Protein AF-A0A352BAT7-F1 (afdb_monomer_lite)

Radius of gyration: 14.3 Å; chains: 1; bounding box: 35×33×40 Å

Secondary structure (DSSP, 8-state):
-EEEEETTEEEEEEE---S-TTSSSTTTS-S-EEEEETTTEEEEES----HHHHHHHHHHH--SEEEEE-BSSSSTTS-BHHHHHTS-HHHHTTEEEES--GGGTT--TGGGTSSEE--TT-------

Foldseek 3Di:
DDWDDDDPKIKDKDFAAFPDLPDDGSVPHDGAIWIDIPLAETERDFHEDDVVVLVVSCVPRVHQAYEAEEECDHGGGGYYPVSLLPDDLSSQLRYAYPNYDPVCPPPDSVVSSHVYHDDPPDDDDPDD

Sequence (128 aa):
MWEADCGSIHIEFFRTMHIPDSVPSWKESAWSTGILVDGRIFFPADTRFDPDLLFWMEERSHPEFIFHDCQSFNGGVHTGIEELKSLPPDLKKKILLCHYSDNFSNYDAEANGFYGMARPGVYYNFDL

Structure (mmCIF, N/CA/C/O backbone):
data_AF-A0A352BAT7-F1
#
_entry.id   AF-A0A352BAT7-F1
#
loop_
_atom_site.group_PDB
_atom_site.id
_atom_site.type_symbol
_atom_site.label_atom_id
_atom_site.label_alt_id
_atom_site.label_comp_id
_atom_site.label_asym_id
_atom_site.label_entity_id
_atom_site.label_seq_id
_atom_site.pdbx_PDB_ins_code
_atom_site.Cartn_x
_atom_site.Cartn_y
_atom_site.Cartn_z
_atom_site.occupancy
_atom_site.B_iso_or_equiv
_atom_site.auth_seq_id
_atom_site.auth_comp_id
_atom_site.auth_asym_id
_atom_site.auth_atom_id
_atom_site.pdbx_PDB_model_num
ATOM 1 N N . MET A 1 1 ? -9.121 15.759 -0.707 1.00 81.38 1 MET A N 1
ATOM 2 C CA . MET A 1 1 ? -9.778 14.573 -0.135 1.00 81.38 1 MET A CA 1
ATOM 3 C C . MET A 1 1 ? -11.253 14.847 -0.063 1.00 81.38 1 MET A C 1
ATOM 5 O O . MET A 1 1 ? -11.634 16.002 0.103 1.00 81.38 1 MET A O 1
ATOM 9 N N . TRP A 1 2 ? -12.037 13.793 -0.213 1.00 93.94 2 TRP A N 1
ATOM 10 C CA . TRP A 1 2 ? -13.413 13.757 0.267 1.00 93.94 2 TRP A CA 1
ATOM 11 C C . TRP A 1 2 ? -13.441 12.86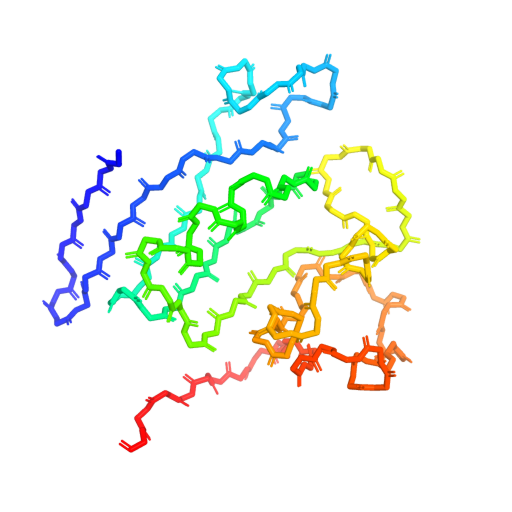6 1.496 1.00 93.94 2 TRP A C 1
ATOM 13 O O . TRP A 1 2 ? -12.550 12.037 1.656 1.00 93.94 2 TRP A O 1
ATOM 23 N N . GLU A 1 3 ? -14.444 13.029 2.338 1.00 97.19 3 GLU A N 1
ATOM 24 C CA . GLU A 1 3 ? -14.615 12.218 3.535 1.00 97.19 3 GLU A CA 1
ATOM 25 C C . GLU A 1 3 ? -16.090 11.876 3.724 1.00 97.19 3 GLU A C 1
ATOM 27 O O . GLU A 1 3 ? -16.972 12.595 3.238 1.00 97.19 3 GLU A O 1
ATOM 32 N N . ALA A 1 4 ? -16.352 10.751 4.379 1.00 97.94 4 ALA A N 1
ATOM 33 C CA . ALA A 1 4 ? -17.692 10.321 4.742 1.00 97.94 4 ALA A CA 1
ATOM 34 C C . ALA A 1 4 ? -17.656 9.450 5.999 1.00 97.94 4 ALA A C 1
ATOM 36 O O . ALA A 1 4 ? -16.749 8.637 6.168 1.00 97.94 4 ALA A O 1
ATOM 37 N N . ASP A 1 5 ? -18.697 9.568 6.820 1.00 98.31 5 ASP A N 1
ATOM 38 C CA . ASP A 1 5 ? -18.925 8.678 7.953 1.00 98.31 5 ASP A CA 1
ATOM 39 C C . ASP A 1 5 ? -19.943 7.594 7.577 1.00 98.31 5 ASP A C 1
ATOM 41 O O . ASP A 1 5 ? -21.037 7.874 7.076 1.00 98.31 5 ASP A O 1
ATOM 45 N N . CYS A 1 6 ? -19.596 6.340 7.848 1.00 95.56 6 CYS A N 1
ATOM 46 C CA . CYS A 1 6 ? -20.463 5.178 7.708 1.00 95.56 6 CYS A CA 1
ATOM 47 C C . CYS A 1 6 ? -20.671 4.535 9.084 1.00 95.56 6 CYS A C 1
ATOM 49 O O . CYS A 1 6 ? -19.952 3.622 9.492 1.00 95.56 6 CYS A O 1
ATOM 51 N N . GLY A 1 7 ? -21.671 5.021 9.821 1.00 96.56 7 GLY A N 1
ATOM 52 C CA . GLY A 1 7 ? -21.870 4.618 11.212 1.00 96.56 7 GLY A CA 1
ATOM 53 C C . GLY A 1 7 ? -20.728 5.141 12.082 1.00 96.56 7 GLY A C 1
ATOM 54 O O . GLY A 1 7 ? -20.560 6.350 12.191 1.00 96.56 7 GLY A O 1
ATOM 55 N N . SER A 1 8 ? -19.962 4.241 12.699 1.00 95.44 8 SER A N 1
ATOM 56 C CA . SER A 1 8 ? -18.780 4.589 13.500 1.00 95.44 8 SER A CA 1
ATOM 57 C C . SER A 1 8 ? -17.470 4.610 12.706 1.00 95.44 8 SER A C 1
ATOM 59 O O . SER A 1 8 ? -16.427 4.797 13.318 1.00 95.44 8 SER A O 1
ATOM 61 N N . ILE A 1 9 ? -17.515 4.366 11.392 1.00 96.62 9 ILE A N 1
ATOM 62 C CA . ILE A 1 9 ? -16.333 4.278 10.528 1.00 96.62 9 ILE A CA 1
ATOM 63 C C . ILE A 1 9 ? -16.179 5.592 9.763 1.00 96.62 9 ILE A C 1
ATOM 65 O O . ILE A 1 9 ? -17.067 5.948 8.985 1.00 96.62 9 ILE A O 1
ATOM 69 N N . HIS A 1 10 ? -15.052 6.272 9.938 1.00 98.00 10 HIS A N 1
ATOM 70 C CA . HIS A 1 10 ? -14.661 7.436 9.151 1.00 98.00 10 HIS A CA 1
ATOM 71 C C . HIS A 1 10 ? -13.828 7.003 7.941 1.00 98.00 10 HIS A C 1
ATOM 73 O O . HIS A 1 10 ? -12.892 6.211 8.070 1.00 98.00 10 HIS A O 1
ATOM 79 N N . ILE A 1 11 ? -14.152 7.508 6.751 1.00 98.25 11 ILE A N 1
ATOM 80 C CA . ILE A 1 11 ? -13.457 7.159 5.507 1.00 98.25 11 ILE A CA 1
ATOM 81 C C . ILE A 1 11 ? -12.998 8.433 4.805 1.00 98.25 11 ILE A C 1
ATOM 83 O O . ILE A 1 11 ? -13.829 9.227 4.367 1.00 98.25 11 ILE A O 1
ATOM 87 N N . GLU A 1 12 ? -11.688 8.583 4.612 1.00 98.50 12 GLU A N 1
ATOM 88 C CA . GLU A 1 12 ? -11.099 9.616 3.752 1.00 98.50 12 GLU A CA 1
ATOM 89 C C . GLU A 1 12 ? -10.728 9.027 2.383 1.00 98.50 12 GLU A C 1
ATOM 91 O O . GLU A 1 12 ? -10.113 7.968 2.291 1.00 98.50 12 GLU A O 1
ATOM 96 N N . PHE A 1 13 ? -11.054 9.739 1.304 1.00 97.94 13 PHE A N 1
ATOM 97 C CA . PHE A 1 13 ? -10.799 9.349 -0.085 1.00 97.94 13 PHE A CA 1
ATOM 98 C C . PHE A 1 13 ? -9.728 10.234 -0.726 1.00 97.94 13 PHE A C 1
ATOM 100 O O . PHE A 1 13 ? -9.855 11.468 -0.763 1.00 97.94 13 PHE A O 1
ATOM 107 N N . PHE A 1 14 ? -8.722 9.614 -1.336 1.00 97.12 14 PHE A N 1
ATOM 108 C CA . PHE A 1 14 ? -7.641 10.291 -2.062 1.00 97.12 14 PHE A CA 1
ATOM 109 C C . PHE A 1 14 ? -7.456 9.706 -3.465 1.00 97.12 14 PHE A C 1
ATOM 111 O O . PHE A 1 14 ? -7.888 8.596 -3.763 1.00 97.12 14 PHE A O 1
ATOM 118 N N . ARG A 1 15 ? -6.836 10.488 -4.353 1.00 97.00 15 ARG A N 1
ATOM 119 C CA . ARG A 1 15 ? -6.541 10.094 -5.738 1.00 97.00 15 ARG A CA 1
ATOM 120 C C . ARG A 1 15 ? -5.331 9.164 -5.771 1.00 97.00 15 ARG A C 1
ATOM 122 O O . ARG A 1 15 ? -4.371 9.415 -5.051 1.00 97.00 15 ARG A O 1
ATOM 129 N N . THR A 1 16 ? -5.353 8.168 -6.651 1.00 96.94 16 THR A N 1
ATOM 130 C CA . THR A 1 16 ? -4.204 7.286 -6.907 1.00 96.94 16 THR A CA 1
ATOM 131 C C . THR A 1 16 ? -3.805 7.273 -8.374 1.00 96.94 16 THR A C 1
ATOM 133 O O . THR A 1 16 ? -4.521 7.763 -9.257 1.00 96.94 16 THR A O 1
ATOM 136 N N . MET A 1 17 ? -2.610 6.749 -8.627 1.00 96.31 17 MET A N 1
ATOM 137 C CA . MET A 1 17 ? -1.958 6.763 -9.923 1.00 96.31 17 MET A CA 1
ATOM 138 C C . MET A 1 17 ? -2.077 5.381 -10.583 1.00 96.31 17 MET A C 1
ATOM 140 O O . MET A 1 17 ? -1.134 4.606 -10.557 1.00 96.31 17 MET A O 1
ATOM 144 N N . HIS A 1 18 ? -3.226 5.056 -11.183 1.00 96.75 18 HIS A N 1
ATOM 145 C CA . HIS A 1 18 ? -3.479 3.715 -11.740 1.00 96.75 18 HIS A CA 1
ATOM 146 C C . HIS A 1 18 ? -3.315 3.644 -13.271 1.00 96.75 18 HIS A C 1
ATOM 148 O O . HIS A 1 18 ? -2.241 3.292 -13.756 1.00 96.75 18 HIS A O 1
ATOM 154 N N . ILE A 1 19 ? -4.347 4.019 -14.040 1.00 96.50 19 ILE A N 1
ATOM 155 C CA . ILE A 1 19 ? -4.348 3.966 -15.514 1.00 96.50 19 ILE A CA 1
ATOM 156 C C . ILE A 1 19 ? -4.476 5.358 -16.145 1.00 96.50 19 ILE A C 1
ATOM 158 O O . ILE A 1 19 ? -5.111 6.226 -15.550 1.00 96.50 19 ILE A O 1
ATOM 162 N N . PRO A 1 20 ? -4.000 5.564 -17.384 1.00 96.62 20 PRO A N 1
ATOM 163 C CA . PRO A 1 20 ? -3.055 4.700 -18.094 1.00 96.62 20 PRO A CA 1
ATOM 164 C C . PRO A 1 20 ? -1.646 4.795 -17.477 1.00 96.62 20 PRO A C 1
ATOM 166 O O . PRO A 1 20 ? -1.344 5.724 -16.732 1.00 96.62 20 PRO A O 1
ATOM 169 N N . ASP A 1 21 ? -0.760 3.861 -17.808 1.00 94.44 21 ASP A N 1
ATOM 170 C CA . ASP A 1 21 ? 0.645 3.896 -17.372 1.00 94.44 21 ASP A CA 1
ATOM 171 C C . ASP A 1 21 ? 1.485 4.961 -18.105 1.00 94.44 21 ASP A C 1
ATOM 173 O O . ASP A 1 21 ? 2.564 5.333 -17.649 1.00 94.44 21 ASP A O 1
ATOM 177 N N . SER A 1 22 ? 0.966 5.495 -19.212 1.00 95.19 22 SER A N 1
ATOM 178 C CA . SER A 1 22 ? 1.624 6.488 -20.064 1.00 95.19 22 SER A CA 1
ATOM 179 C C . SER A 1 22 ? 1.608 7.917 -19.520 1.00 95.19 22 SER A C 1
ATOM 181 O O . SER A 1 22 ? 2.313 8.777 -20.052 1.00 95.19 22 SER A O 1
ATOM 183 N N . VAL A 1 23 ? 0.810 8.200 -18.486 1.00 94.75 23 VAL A N 1
ATOM 184 C CA . VAL A 1 23 ? 0.714 9.543 -17.898 1.00 94.75 23 VAL A CA 1
ATOM 185 C C . VAL A 1 23 ? 1.560 9.666 -16.631 1.00 94.75 23 VAL A C 1
ATOM 187 O O . VAL A 1 23 ? 1.671 8.696 -15.878 1.00 94.75 23 VAL A O 1
ATOM 190 N N . PRO A 1 24 ? 2.142 10.844 -16.354 1.00 91.44 24 PRO A N 1
ATOM 191 C CA . PRO A 1 24 ? 3.184 10.972 -15.340 1.00 91.44 24 PRO A CA 1
ATOM 192 C C . PRO A 1 24 ? 2.662 11.044 -13.901 1.00 91.44 24 PRO A C 1
ATOM 194 O O . PRO A 1 24 ? 3.462 10.903 -12.984 1.00 91.44 24 PRO A O 1
ATOM 197 N N . SER A 1 25 ? 1.369 11.311 -13.675 1.00 94.44 25 SER A N 1
ATOM 198 C CA . SER A 1 25 ? 0.840 11.473 -12.317 1.00 94.44 25 SER A CA 1
ATOM 199 C C . SER A 1 25 ? -0.623 11.046 -12.165 1.00 94.44 25 SER A C 1
ATOM 201 O O . SER A 1 25 ? -1.344 10.780 -13.135 1.00 94.44 25 SER A O 1
ATOM 203 N N . TRP A 1 26 ? -1.095 11.021 -10.917 1.00 94.94 26 TRP A N 1
ATOM 204 C CA . TRP A 1 26 ? -2.499 10.788 -10.566 1.00 94.94 26 TRP A CA 1
ATOM 205 C C . TRP A 1 26 ? -3.464 11.858 -11.116 1.00 94.94 26 TRP A C 1
ATOM 207 O O . TRP A 1 26 ? -4.672 11.605 -11.200 1.00 94.94 26 TRP A O 1
ATOM 217 N N . LYS A 1 27 ? -2.966 13.053 -11.481 1.00 95.00 27 LYS A N 1
ATOM 218 C CA . LYS A 1 27 ? -3.787 14.160 -12.011 1.00 95.00 27 LYS A CA 1
ATOM 219 C C . LYS A 1 27 ? -4.293 13.871 -13.417 1.00 95.00 27 LYS A C 1
ATOM 221 O O . LYS A 1 27 ? -5.435 14.192 -13.726 1.00 95.00 27 LYS A O 1
ATOM 226 N N . GLU A 1 28 ? -3.445 13.272 -14.247 1.00 96.50 28 GLU A N 1
ATOM 227 C CA . GLU A 1 28 ? -3.774 12.875 -15.617 1.00 96.50 28 GLU A CA 1
ATOM 228 C C . GLU A 1 28 ? -4.273 11.427 -15.705 1.00 96.50 28 GLU A C 1
ATOM 230 O O . GLU A 1 28 ? -4.813 11.023 -16.734 1.00 96.50 28 GLU A O 1
ATOM 235 N N . SER A 1 29 ? -4.089 10.639 -14.641 1.00 96.12 29 SER A N 1
ATOM 236 C CA . SER A 1 29 ? -4.646 9.288 -14.557 1.00 96.12 29 SER A CA 1
ATOM 237 C C . SER A 1 29 ? -6.177 9.345 -14.572 1.00 96.12 29 SER A C 1
ATOM 239 O O . SER A 1 29 ? -6.792 10.270 -14.032 1.00 96.12 29 SER A O 1
ATOM 241 N N . ALA A 1 30 ? -6.803 8.317 -15.143 1.00 97.06 30 ALA A N 1
ATOM 242 C CA . ALA A 1 30 ? -8.232 8.075 -15.033 1.00 97.06 30 ALA A CA 1
ATOM 243 C C . ALA A 1 30 ? -8.671 8.062 -13.566 1.00 97.06 30 ALA A C 1
ATOM 245 O O . ALA A 1 30 ? -7.865 7.986 -12.627 1.00 97.06 30 ALA A O 1
ATOM 246 N N . TRP A 1 31 ? -9.979 8.164 -13.350 1.00 95.44 31 TRP A N 1
ATOM 247 C CA . TRP A 1 31 ? -10.473 8.303 -11.997 1.00 95.44 31 TRP A CA 1
ATOM 248 C C . TRP A 1 31 ? -10.277 7.014 -11.165 1.00 95.44 31 TRP A C 1
ATOM 250 O O . TRP A 1 31 ? -11.115 6.126 -11.224 1.00 95.44 31 TRP A O 1
ATOM 260 N N . SER A 1 32 ? -9.186 6.925 -10.390 1.00 96.06 32 SER A N 1
ATOM 261 C CA . SER A 1 32 ? -8.974 5.939 -9.315 1.00 96.06 32 SER A CA 1
ATOM 262 C C . SER A 1 32 ? -8.848 6.583 -7.926 1.00 96.06 32 SER A C 1
ATOM 264 O O . SER A 1 32 ? -8.383 7.724 -7.800 1.00 96.06 32 SER A O 1
ATOM 266 N N . THR A 1 33 ? -9.272 5.865 -6.888 1.00 97.12 33 THR A N 1
ATOM 267 C CA . THR A 1 33 ? -9.227 6.328 -5.497 1.00 97.12 33 THR A CA 1
ATOM 268 C C . THR A 1 33 ? -8.822 5.215 -4.548 1.00 97.12 33 THR A C 1
ATOM 270 O O . THR A 1 33 ? -9.327 4.102 -4.672 1.00 97.12 33 THR A O 1
ATOM 273 N N . GLY A 1 34 ? -8.007 5.555 -3.554 1.00 97.94 34 GLY A N 1
ATOM 274 C CA . GLY A 1 34 ? -7.824 4.751 -2.351 1.00 97.94 34 GLY A CA 1
ATOM 275 C C . GLY A 1 34 ? -8.580 5.351 -1.164 1.00 97.94 34 GLY A C 1
ATOM 276 O O . GLY A 1 34 ? -9.168 6.436 -1.273 1.00 97.94 34 GLY A O 1
ATOM 277 N N . ILE A 1 35 ? -8.552 4.642 -0.036 1.00 98.31 35 ILE A N 1
ATOM 278 C CA . ILE A 1 35 ? -9.205 5.047 1.211 1.00 98.31 35 ILE A CA 1
ATOM 279 C C . ILE A 1 35 ? -8.261 4.986 2.413 1.00 98.31 35 ILE A C 1
ATOM 281 O O . ILE A 1 35 ? -7.351 4.158 2.471 1.00 98.31 35 ILE A O 1
ATOM 285 N N . LEU A 1 36 ? -8.489 5.873 3.375 1.00 98.56 36 LEU A N 1
ATOM 286 C CA . LEU A 1 36 ? -7.932 5.812 4.721 1.00 98.56 36 LEU A CA 1
ATOM 287 C C . LEU A 1 36 ? -9.103 5.620 5.685 1.00 98.56 36 LEU A C 1
ATOM 289 O O . LEU A 1 36 ? -10.009 6.451 5.730 1.00 98.56 36 LEU A O 1
ATOM 293 N N . VAL A 1 37 ? -9.102 4.504 6.410 1.00 97.94 37 VAL A N 1
ATOM 294 C CA . VAL A 1 37 ? -10.175 4.132 7.339 1.00 97.94 37 VAL A CA 1
ATOM 295 C C . VAL A 1 37 ? -9.760 4.498 8.755 1.00 97.94 37 VAL A C 1
ATOM 297 O O . VAL A 1 37 ? -8.694 4.078 9.211 1.00 97.94 37 VAL A O 1
ATOM 300 N N . ASP A 1 38 ? -10.590 5.294 9.425 1.00 97.12 38 ASP A N 1
ATOM 301 C CA . ASP A 1 38 ? -10.417 5.789 10.797 1.00 97.12 38 ASP A CA 1
ATOM 302 C C . ASP A 1 38 ? -9.068 6.480 11.057 1.00 97.12 38 ASP A C 1
ATOM 304 O O . ASP A 1 38 ? -8.593 6.522 12.189 1.00 97.12 38 ASP A O 1
ATOM 308 N N . GLY A 1 39 ? -8.404 6.987 10.012 1.00 97.06 39 GLY A N 1
ATOM 309 C CA . GLY A 1 39 ? -7.035 7.505 10.109 1.00 97.06 39 GLY A CA 1
ATOM 310 C C . GLY A 1 39 ? -5.963 6.432 10.364 1.00 97.06 39 GLY A C 1
ATOM 311 O O . GLY A 1 39 ? -4.802 6.771 10.561 1.00 97.06 39 GLY A O 1
ATOM 312 N N . ARG A 1 40 ? -6.333 5.144 10.374 1.00 97.50 40 ARG A N 1
ATOM 313 C CA . ARG A 1 40 ? -5.503 4.026 10.857 1.00 97.50 40 ARG A CA 1
ATOM 314 C C . ARG A 1 40 ? -5.128 3.035 9.764 1.00 97.50 40 ARG A C 1
ATOM 316 O O . ARG A 1 40 ? -4.013 2.519 9.778 1.00 97.50 40 ARG A O 1
ATOM 323 N N . ILE A 1 41 ? -6.039 2.747 8.833 1.00 98.12 41 ILE A N 1
ATOM 324 C CA . ILE A 1 41 ? -5.839 1.714 7.805 1.00 98.12 41 ILE A CA 1
ATOM 325 C C . ILE A 1 41 ? -5.773 2.360 6.430 1.00 98.12 41 ILE A C 1
ATOM 327 O O . ILE A 1 41 ? -6.772 2.867 5.922 1.00 98.12 41 ILE A O 1
ATOM 331 N N . PHE A 1 42 ? -4.593 2.327 5.823 1.00 98.62 42 PHE A N 1
ATOM 332 C CA . PHE A 1 42 ? -4.349 2.903 4.509 1.00 98.62 42 PHE A CA 1
ATOM 333 C C . PHE A 1 42 ? -4.510 1.842 3.414 1.00 98.62 42 PHE A C 1
ATOM 335 O O . PHE A 1 42 ? -3.825 0.819 3.414 1.00 98.62 42 PHE A O 1
ATOM 342 N N . PHE A 1 43 ? -5.413 2.089 2.467 1.00 98.50 43 PHE A N 1
ATOM 343 C CA . PHE A 1 43 ? -5.696 1.199 1.345 1.00 98.50 43 PHE A CA 1
ATOM 344 C C . PHE A 1 43 ? -5.679 1.980 0.023 1.00 98.50 43 PHE A C 1
ATOM 346 O O . PHE A 1 43 ? -6.714 2.504 -0.396 1.00 98.50 43 PHE A O 1
ATOM 353 N N . PRO A 1 44 ? -4.522 2.089 -0.656 1.00 97.81 44 PRO A N 1
ATOM 354 C CA . PRO A 1 44 ? -4.425 2.757 -1.955 1.00 97.81 44 PRO A CA 1
ATOM 355 C C . PRO A 1 44 ? -5.157 2.033 -3.099 1.00 97.81 44 PRO A C 1
ATOM 357 O O . PRO A 1 44 ? -5.299 2.625 -4.167 1.00 97.81 44 PRO A O 1
ATOM 360 N N . ALA A 1 45 ? -5.649 0.805 -2.882 1.00 96.56 45 ALA A N 1
ATOM 361 C CA . ALA A 1 45 ? -6.198 -0.057 -3.931 1.00 96.56 45 ALA A CA 1
ATOM 362 C C . ALA A 1 45 ? -5.185 -0.234 -5.084 1.00 96.56 45 ALA A C 1
ATOM 364 O O . ALA A 1 45 ? -3.979 -0.271 -4.835 1.00 96.56 45 ALA A O 1
ATOM 365 N N . ASP A 1 46 ? -5.659 -0.344 -6.325 1.00 97.25 46 ASP A N 1
ATOM 366 C CA . ASP A 1 46 ? -4.806 -0.477 -7.503 1.00 97.25 46 ASP A CA 1
ATOM 367 C C . ASP A 1 46 ? -4.061 0.836 -7.771 1.00 97.25 46 ASP A C 1
ATOM 369 O O . ASP A 1 46 ? -4.665 1.890 -8.020 1.00 97.25 46 ASP A O 1
ATOM 373 N N . THR A 1 47 ? -2.731 0.778 -7.735 1.00 97.75 47 THR A N 1
ATOM 374 C CA . THR A 1 47 ? -1.880 1.943 -7.981 1.00 97.75 47 THR A CA 1
ATOM 375 C C . THR A 1 47 ? -0.514 1.526 -8.504 1.00 97.75 47 THR A C 1
ATOM 377 O O . THR A 1 47 ? 0.065 0.524 -8.084 1.00 97.75 47 THR A O 1
ATOM 380 N N . ARG A 1 48 ? 0.057 2.353 -9.377 1.00 97.75 48 ARG A N 1
ATOM 381 C CA . ARG A 1 48 ? 1.490 2.352 -9.680 1.00 97.75 48 ARG A CA 1
ATOM 382 C C . ARG A 1 48 ? 2.281 2.771 -8.445 1.00 97.75 48 ARG A C 1
ATOM 384 O O . ARG A 1 48 ? 1.725 3.377 -7.524 1.00 97.75 48 ARG A O 1
ATOM 391 N N . PHE A 1 49 ? 3.580 2.484 -8.459 1.00 97.62 49 PHE A N 1
ATOM 392 C CA . PHE A 1 49 ? 4.465 2.874 -7.372 1.00 97.62 49 PHE A CA 1
ATOM 393 C C . PHE A 1 49 ? 4.521 4.402 -7.240 1.00 97.62 49 PHE A C 1
ATOM 395 O O . PHE A 1 49 ? 5.010 5.098 -8.130 1.00 97.62 49 PHE A O 1
ATOM 402 N N . ASP A 1 50 ? 3.998 4.907 -6.124 1.00 97.31 50 ASP A N 1
ATOM 403 C CA . ASP A 1 50 ? 3.954 6.327 -5.779 1.00 97.31 50 ASP A CA 1
ATOM 404 C C . ASP A 1 50 ? 4.521 6.507 -4.356 1.00 97.31 50 ASP A C 1
ATOM 406 O O . ASP A 1 50 ? 3.775 6.479 -3.368 1.00 97.31 50 ASP A O 1
ATOM 410 N N . PRO A 1 51 ? 5.857 6.611 -4.211 1.00 97.12 51 PRO A N 1
ATOM 411 C CA . PRO A 1 51 ? 6.485 6.789 -2.906 1.00 97.12 51 PRO A CA 1
ATOM 412 C C . PRO A 1 51 ? 6.093 8.120 -2.255 1.00 97.12 51 PRO A C 1
ATOM 414 O O . PRO A 1 51 ? 6.025 8.188 -1.030 1.00 97.12 51 PRO A O 1
ATOM 417 N N . ASP A 1 52 ? 5.780 9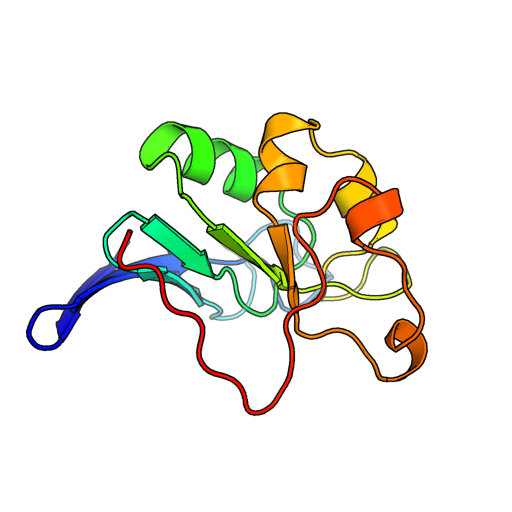.153 -3.043 1.00 97.31 52 ASP A N 1
ATOM 418 C CA . ASP A 1 52 ? 5.356 10.451 -2.518 1.00 97.31 52 ASP A CA 1
ATOM 419 C C . ASP A 1 52 ? 4.002 10.332 -1.810 1.00 97.31 52 ASP A C 1
ATOM 421 O O . ASP A 1 52 ? 3.845 10.851 -0.705 1.00 97.31 52 ASP A O 1
ATOM 425 N N . LEU A 1 53 ? 3.045 9.593 -2.387 1.00 97.44 53 LEU A N 1
ATOM 426 C CA . LEU A 1 53 ? 1.768 9.286 -1.732 1.00 97.44 53 LEU A CA 1
ATOM 427 C C . LEU A 1 53 ? 1.975 8.510 -0.424 1.00 97.44 53 LEU A C 1
ATOM 429 O O . LEU A 1 53 ? 1.346 8.829 0.587 1.00 97.44 53 LEU A O 1
ATOM 433 N N . LEU A 1 54 ? 2.857 7.508 -0.436 1.00 98.31 54 LEU A N 1
ATOM 434 C CA . LEU A 1 54 ? 3.169 6.691 0.738 1.00 98.31 54 LEU A CA 1
ATOM 435 C C . LEU A 1 54 ? 3.779 7.527 1.872 1.00 98.31 54 LEU A C 1
ATOM 437 O O . LEU A 1 54 ? 3.327 7.436 3.014 1.00 98.31 54 LEU A O 1
ATOM 441 N N . PHE A 1 55 ? 4.776 8.361 1.567 1.00 98.44 55 PHE A N 1
ATOM 442 C CA . PHE A 1 55 ? 5.425 9.219 2.561 1.00 98.44 55 PHE A CA 1
ATOM 443 C C . PHE A 1 55 ? 4.502 10.321 3.068 1.00 98.44 55 PHE A C 1
ATOM 445 O O . PHE A 1 55 ? 4.457 10.571 4.270 1.00 98.44 55 PHE A O 1
ATOM 452 N N . TRP A 1 56 ? 3.726 10.936 2.178 1.00 97.88 56 TRP A N 1
ATOM 453 C CA . TRP A 1 56 ? 2.745 11.942 2.563 1.00 97.88 56 TRP A CA 1
ATOM 454 C C . TRP A 1 56 ? 1.666 11.357 3.488 1.00 97.88 56 TRP A C 1
ATOM 456 O O . TRP A 1 56 ? 1.283 12.001 4.465 1.00 97.88 56 TRP A O 1
ATOM 466 N N . MET A 1 57 ? 1.199 10.128 3.230 1.00 98.12 57 MET A N 1
ATOM 467 C CA . MET A 1 57 ? 0.218 9.468 4.097 1.00 98.12 57 MET A CA 1
ATOM 468 C C . MET A 1 57 ? 0.814 9.091 5.458 1.00 98.12 57 MET A C 1
ATOM 470 O O . MET A 1 57 ? 0.162 9.292 6.489 1.00 98.12 57 MET A O 1
ATOM 474 N N . GLU A 1 58 ? 2.055 8.594 5.468 1.00 98.19 58 GLU A N 1
ATOM 475 C CA . GLU A 1 58 ? 2.796 8.299 6.697 1.00 98.19 58 GLU A CA 1
ATOM 476 C C . GLU A 1 58 ? 2.956 9.548 7.566 1.00 98.19 58 GLU A C 1
ATOM 478 O O . GLU A 1 58 ? 2.646 9.491 8.750 1.00 98.19 58 GLU A O 1
ATOM 483 N N . GLU A 1 59 ? 3.367 10.679 6.989 1.00 98.12 59 GLU A N 1
ATOM 484 C CA . GLU A 1 59 ? 3.516 11.949 7.709 1.00 98.12 59 GLU A CA 1
ATOM 485 C C . GLU A 1 59 ? 2.173 12.494 8.215 1.00 98.12 59 GLU A C 1
ATOM 487 O O . GLU A 1 59 ? 2.085 13.022 9.322 1.00 98.12 59 GLU A O 1
ATOM 492 N N . ARG A 1 60 ? 1.112 12.378 7.409 1.00 97.31 60 ARG A N 1
ATOM 493 C CA . ARG A 1 60 ? -0.202 12.948 7.731 1.00 97.31 60 ARG A CA 1
ATOM 494 C C . ARG A 1 60 ? -0.926 12.192 8.841 1.00 97.31 60 ARG A C 1
ATOM 496 O O . ARG A 1 60 ? -1.594 12.825 9.655 1.00 97.31 60 ARG A O 1
ATOM 503 N N . SER A 1 61 ? -0.894 10.863 8.795 1.00 97.19 61 SER A N 1
ATOM 504 C CA . SER A 1 61 ? -1.823 10.018 9.560 1.00 97.19 61 SER A CA 1
ATOM 505 C C . SER A 1 61 ? -1.152 8.917 10.369 1.00 97.19 61 SER A C 1
ATOM 507 O O . SER A 1 61 ? -1.790 8.370 11.260 1.00 97.19 61 SER A O 1
ATOM 509 N N . HIS A 1 62 ? 0.126 8.616 10.107 1.00 97.62 62 HIS A N 1
ATOM 510 C CA . HIS A 1 62 ? 0.846 7.512 10.741 1.00 97.62 62 HIS A CA 1
ATOM 511 C C . HIS A 1 62 ? 0.017 6.215 10.787 1.00 97.62 62 HIS A C 1
ATOM 513 O O . HIS A 1 62 ? -0.191 5.670 11.876 1.00 97.62 62 HIS A O 1
ATOM 519 N N . PRO A 1 63 ? -0.451 5.700 9.631 1.00 97.81 63 PRO A N 1
ATOM 520 C CA . PRO A 1 63 ? -1.334 4.545 9.609 1.00 97.81 63 PRO A CA 1
ATOM 521 C C . PRO A 1 63 ? -0.668 3.354 10.305 1.00 97.81 63 PRO A C 1
ATOM 523 O O . PRO A 1 63 ? 0.554 3.177 10.261 1.00 97.81 63 PRO A O 1
ATOM 526 N N . GLU A 1 64 ? -1.482 2.536 10.956 1.00 97.81 64 GLU A N 1
ATOM 527 C CA . GLU A 1 64 ? -1.051 1.316 11.636 1.00 97.81 64 GLU A CA 1
ATOM 528 C C . GLU A 1 64 ? -0.753 0.215 10.619 1.00 97.81 64 GLU A C 1
ATOM 530 O O . GLU A 1 64 ? 0.246 -0.497 10.739 1.00 97.81 64 GLU A O 1
ATOM 535 N N . PHE A 1 65 ? -1.594 0.123 9.585 1.00 98.19 65 PHE A N 1
ATOM 536 C CA . PHE A 1 65 ? -1.505 -0.886 8.537 1.00 98.19 65 PHE A CA 1
ATOM 537 C C . PHE A 1 65 ? -1.716 -0.278 7.157 1.00 98.19 65 PHE A C 1
ATOM 539 O O . PHE A 1 65 ? -2.533 0.626 6.968 1.00 98.19 65 PHE A O 1
ATOM 546 N N . ILE A 1 66 ? -0.996 -0.824 6.182 1.00 98.69 66 ILE A N 1
ATOM 547 C CA . ILE A 1 66 ? -1.072 -0.443 4.776 1.00 98.69 66 ILE A CA 1
ATOM 548 C C . ILE A 1 66 ? -1.378 -1.699 3.968 1.00 98.69 66 ILE A C 1
ATOM 550 O O . ILE A 1 66 ? -0.558 -2.607 3.905 1.00 98.69 66 ILE A O 1
ATOM 554 N N . PHE A 1 67 ? -2.537 -1.764 3.331 1.00 98.62 67 PHE A N 1
ATOM 555 C CA . PHE A 1 67 ? -2.881 -2.852 2.416 1.00 98.62 67 PHE A CA 1
ATOM 556 C C . PHE A 1 67 ? -2.504 -2.415 1.003 1.00 98.62 67 PHE A C 1
ATOM 558 O O . PHE A 1 67 ? -3.212 -1.617 0.394 1.00 98.62 67 PHE A O 1
ATOM 565 N N . HIS A 1 68 ? -1.355 -2.868 0.510 1.00 98.56 68 HIS A N 1
ATOM 566 C CA . HIS A 1 68 ? -0.767 -2.337 -0.717 1.00 98.56 68 HIS A CA 1
ATOM 567 C C . HIS A 1 68 ? -0.816 -3.347 -1.860 1.00 98.56 68 HIS A C 1
ATOM 569 O O . HIS A 1 68 ? -0.375 -4.486 -1.703 1.00 98.56 68 HIS A O 1
ATOM 575 N N . ASP A 1 69 ? -1.304 -2.899 -3.015 1.00 96.94 69 ASP A N 1
ATOM 576 C CA . ASP A 1 69 ? -1.214 -3.615 -4.288 1.00 96.94 69 ASP A CA 1
ATOM 577 C C . ASP A 1 69 ? 0.244 -3.965 -4.622 1.00 96.94 69 ASP A C 1
ATOM 579 O O . ASP A 1 69 ? 1.154 -3.159 -4.389 1.00 96.94 69 ASP A O 1
ATOM 583 N N . CYS A 1 70 ? 0.480 -5.165 -5.150 1.00 96.25 70 CYS A N 1
ATOM 584 C CA . CYS A 1 70 ? 1.778 -5.542 -5.685 1.00 96.25 70 CYS A CA 1
ATOM 585 C C . CYS A 1 70 ? 1.693 -6.537 -6.851 1.00 96.25 70 CYS A C 1
ATOM 587 O O . CYS A 1 70 ? 0.801 -7.377 -6.942 1.00 96.25 70 CYS A O 1
ATOM 589 N N . GLN A 1 71 ? 2.708 -6.497 -7.711 1.00 95.25 71 GLN A N 1
ATOM 590 C CA . GLN A 1 71 ? 2.919 -7.447 -8.806 1.00 95.25 71 GLN A CA 1
ATOM 591 C C . GLN A 1 71 ? 4.392 -7.882 -8.905 1.00 95.25 71 GLN A C 1
ATOM 593 O O . GLN A 1 71 ? 5.293 -7.282 -8.313 1.00 95.25 71 GLN A O 1
ATOM 598 N N . SER A 1 72 ? 4.665 -8.940 -9.679 1.00 93.38 72 SER A N 1
ATOM 599 C CA . SER A 1 72 ? 5.988 -9.597 -9.740 1.00 93.38 72 SER A CA 1
ATOM 600 C C . SER A 1 72 ? 7.004 -8.885 -10.636 1.00 93.38 72 SER A C 1
ATOM 602 O O . SER A 1 72 ? 8.100 -9.400 -10.841 1.00 93.38 72 SER A O 1
ATOM 604 N N . PHE A 1 73 ? 6.641 -7.749 -11.226 1.00 92.94 73 PHE A N 1
ATOM 605 C CA . PHE A 1 73 ? 7.480 -6.983 -12.144 1.00 92.94 73 PHE A CA 1
ATOM 606 C C . PHE A 1 73 ? 7.265 -5.480 -11.936 1.00 92.94 73 PHE A C 1
ATOM 608 O O . PHE A 1 73 ? 6.273 -5.072 -11.341 1.00 92.94 73 PHE A O 1
ATOM 615 N N . ASN A 1 74 ? 8.189 -4.653 -12.422 1.00 94.00 74 ASN A N 1
ATOM 616 C CA . ASN A 1 74 ? 8.081 -3.196 -12.320 1.00 94.00 74 ASN A CA 1
ATOM 617 C C . ASN A 1 74 ? 7.422 -2.606 -13.573 1.00 94.00 74 ASN A C 1
ATOM 619 O O . ASN A 1 74 ? 7.627 -3.109 -14.682 1.00 94.00 74 ASN A O 1
ATOM 623 N N . GLY A 1 75 ? 6.704 -1.496 -13.400 1.00 90.69 75 GLY A N 1
ATOM 624 C CA . GLY A 1 75 ? 6.015 -0.787 -14.481 1.00 90.69 75 GLY A CA 1
ATOM 625 C C . GLY A 1 75 ? 4.607 -1.314 -14.774 1.00 90.69 75 GLY A C 1
ATOM 626 O O . GLY A 1 75 ? 4.092 -2.195 -14.096 1.00 90.69 75 GLY A O 1
ATOM 627 N N . GLY A 1 76 ? 3.958 -0.761 -15.797 1.00 93.94 76 GLY A N 1
ATOM 628 C CA . GLY A 1 76 ? 2.529 -0.984 -16.017 1.00 93.94 76 GLY A CA 1
ATOM 629 C C . GLY A 1 76 ? 1.684 -0.177 -15.031 1.00 93.94 76 GLY A C 1
ATOM 630 O O . GLY A 1 76 ? 2.050 0.940 -14.672 1.00 93.94 76 GLY A O 1
ATOM 631 N N . VAL A 1 77 ? 0.535 -0.722 -14.627 1.00 96.75 77 VAL A N 1
ATOM 632 C CA . VAL A 1 77 ? -0.520 0.016 -13.900 1.00 96.75 77 VAL A CA 1
ATOM 633 C C . VAL A 1 77 ? -0.629 -0.352 -12.412 1.00 96.75 77 VAL A C 1
ATOM 635 O O . VAL A 1 77 ? -1.471 0.208 -11.710 1.00 96.75 77 VAL A O 1
ATOM 638 N N . HIS A 1 78 ? 0.240 -1.248 -11.938 1.00 97.44 78 HIS A N 1
ATOM 639 C CA . HIS A 1 78 ? 0.332 -1.711 -10.552 1.00 97.44 78 HIS A CA 1
ATOM 640 C C . HIS A 1 78 ? 1.755 -1.529 -10.018 1.00 97.44 78 HIS A C 1
ATOM 642 O O . HIS A 1 78 ? 2.702 -1.285 -10.770 1.00 97.44 78 HIS A O 1
ATOM 648 N N . THR A 1 79 ? 1.910 -1.641 -8.705 1.00 97.62 79 THR A N 1
ATOM 649 C CA . THR A 1 79 ? 3.188 -1.433 -8.022 1.00 97.62 79 THR A CA 1
ATOM 650 C C . THR A 1 79 ? 4.068 -2.682 -8.091 1.00 97.62 79 THR A C 1
ATOM 652 O O . THR A 1 79 ? 3.645 -3.772 -7.707 1.00 97.62 79 THR A O 1
ATOM 655 N N . GLY A 1 80 ? 5.321 -2.550 -8.528 1.00 96.75 80 GLY A N 1
ATOM 656 C CA . GLY A 1 80 ? 6.267 -3.663 -8.524 1.00 96.75 80 GLY A CA 1
ATOM 657 C C . GLY A 1 80 ? 6.764 -4.022 -7.124 1.00 96.75 80 GLY A C 1
ATOM 658 O O . GLY A 1 80 ? 7.075 -3.155 -6.306 1.00 96.75 80 GLY A O 1
ATOM 659 N N . ILE A 1 81 ? 6.907 -5.318 -6.838 1.00 96.88 81 ILE A N 1
ATOM 660 C CA . ILE A 1 81 ? 7.398 -5.779 -5.529 1.00 96.88 81 ILE A CA 1
ATOM 661 C C . ILE A 1 81 ? 8.823 -5.292 -5.216 1.00 96.88 81 ILE A C 1
ATOM 663 O O . ILE A 1 81 ? 9.133 -4.971 -4.069 1.00 96.88 81 ILE A O 1
ATOM 667 N N . GLU A 1 82 ? 9.689 -5.175 -6.228 1.00 96.75 82 GLU A N 1
ATOM 668 C CA . GLU A 1 82 ? 11.047 -4.651 -6.044 1.00 96.75 82 GLU A CA 1
ATOM 669 C C . GLU A 1 82 ? 11.047 -3.144 -5.748 1.00 96.75 82 GLU A C 1
ATOM 671 O O . GLU A 1 82 ? 11.900 -2.670 -4.998 1.00 96.75 82 GLU A O 1
ATOM 676 N N . GLU A 1 83 ? 10.060 -2.400 -6.256 1.00 97.94 83 GLU A N 1
ATOM 677 C CA . GLU A 1 83 ? 9.862 -0.990 -5.908 1.00 97.94 83 GLU A CA 1
ATOM 678 C C . GLU A 1 83 ? 9.452 -0.852 -4.435 1.00 97.94 83 GLU A C 1
ATOM 680 O O . GLU A 1 83 ? 10.074 -0.091 -3.693 1.00 97.94 83 GLU A O 1
ATOM 685 N N . LEU A 1 84 ? 8.510 -1.675 -3.956 1.00 97.81 84 LEU A N 1
ATOM 686 C CA . LEU A 1 84 ? 8.130 -1.705 -2.535 1.00 97.81 84 LEU A CA 1
ATOM 687 C C . LEU A 1 84 ? 9.292 -2.081 -1.614 1.00 97.81 84 LEU A C 1
ATOM 689 O O . LEU A 1 84 ? 9.406 -1.546 -0.511 1.00 97.81 84 LEU A O 1
ATOM 693 N N . LYS A 1 85 ? 10.188 -2.976 -2.044 1.00 97.62 85 LYS A N 1
ATOM 694 C CA . LYS A 1 85 ? 11.362 -3.372 -1.245 1.00 97.62 85 LYS A CA 1
ATOM 695 C C . LYS A 1 85 ? 12.332 -2.217 -0.994 1.00 97.62 85 LYS A C 1
ATOM 697 O O . LYS A 1 85 ? 13.062 -2.285 0.002 1.00 97.62 85 LYS A O 1
ATOM 702 N N . SER A 1 86 ? 12.310 -1.182 -1.840 1.00 97.88 86 SER A N 1
ATOM 703 C CA . SER A 1 86 ? 13.124 0.034 -1.694 1.00 97.88 86 SER A CA 1
ATOM 704 C C . SER A 1 86 ? 12.657 0.959 -0.563 1.00 97.88 86 SER A C 1
ATOM 706 O O . SER A 1 86 ? 13.424 1.817 -0.124 1.00 97.88 86 SER A O 1
ATOM 708 N N . LEU A 1 87 ? 11.431 0.772 -0.057 1.00 98.50 87 LEU A N 1
ATOM 709 C CA . LEU A 1 87 ? 10.882 1.595 1.016 1.00 98.50 87 LEU A CA 1
ATOM 710 C C . LEU A 1 87 ? 11.653 1.406 2.339 1.00 98.50 87 LEU A C 1
ATOM 712 O O . LEU A 1 87 ? 12.191 0.321 2.606 1.00 98.50 87 LEU A O 1
ATOM 716 N N . PRO A 1 88 ? 11.668 2.431 3.215 1.00 98.25 88 PRO A N 1
ATOM 717 C CA . PRO A 1 88 ? 12.280 2.335 4.535 1.00 98.25 88 PRO A CA 1
ATOM 718 C C . PRO A 1 88 ? 11.697 1.182 5.373 1.00 98.25 88 PRO A C 1
ATOM 720 O O . PRO A 1 88 ? 10.490 0.929 5.303 1.00 98.25 88 PRO A O 1
ATOM 723 N N . PRO A 1 89 ? 12.505 0.510 6.219 1.00 98.38 89 PRO A N 1
ATOM 724 C CA . PRO A 1 89 ? 12.041 -0.613 7.041 1.00 98.38 89 PRO A CA 1
ATOM 725 C C . PRO A 1 89 ? 10.811 -0.297 7.902 1.00 98.38 89 PRO A C 1
ATOM 727 O O . PRO A 1 89 ? 9.913 -1.128 8.019 1.00 98.38 89 PRO A O 1
ATOM 730 N N . ASP A 1 90 ? 10.740 0.916 8.458 1.00 98.00 90 ASP A N 1
ATOM 731 C CA . ASP A 1 90 ? 9.629 1.342 9.314 1.00 98.00 90 ASP A CA 1
ATOM 732 C C . ASP A 1 90 ? 8.297 1.491 8.581 1.00 98.00 90 ASP A C 1
ATOM 734 O O . ASP A 1 90 ? 7.246 1.337 9.202 1.00 98.00 90 ASP A O 1
ATOM 738 N N . LEU A 1 91 ? 8.338 1.747 7.275 1.00 98.38 91 LEU A N 1
ATOM 739 C CA . LEU A 1 91 ? 7.146 1.777 6.443 1.00 98.38 91 LEU A CA 1
ATOM 740 C C . LEU A 1 91 ? 6.789 0.364 5.973 1.00 98.38 91 LEU A C 1
ATOM 742 O O . LEU A 1 91 ? 5.638 -0.050 6.084 1.00 98.38 91 LEU A O 1
ATOM 746 N N . LYS A 1 92 ? 7.784 -0.419 5.526 1.00 98.38 92 LYS A N 1
ATOM 747 C CA . LYS A 1 92 ? 7.562 -1.797 5.051 1.00 98.38 92 LYS A CA 1
ATOM 748 C C . LYS A 1 92 ? 6.913 -2.687 6.102 1.00 98.38 92 LYS A C 1
ATOM 750 O O . LYS A 1 92 ? 5.984 -3.416 5.768 1.00 98.38 92 LYS A O 1
ATOM 755 N N . LYS A 1 93 ? 7.309 -2.568 7.373 1.00 98.38 93 LYS A N 1
ATOM 756 C CA . LYS A 1 93 ? 6.738 -3.369 8.472 1.00 98.38 93 LYS A CA 1
ATOM 757 C C . LYS A 1 93 ? 5.239 -3.136 8.718 1.00 98.38 93 LYS A C 1
ATOM 759 O O . LYS A 1 93 ? 4.652 -3.881 9.491 1.00 98.38 93 LYS A O 1
ATOM 764 N N . LYS A 1 94 ? 4.633 -2.112 8.104 1.00 98.38 94 LYS A N 1
ATOM 765 C CA . LYS A 1 94 ? 3.186 -1.833 8.146 1.00 98.38 94 LYS A CA 1
ATOM 766 C C . LYS A 1 94 ? 2.435 -2.419 6.943 1.00 98.38 94 LYS A C 1
ATOM 768 O O . LYS A 1 94 ? 1.208 -2.440 6.944 1.00 98.38 94 LYS A O 1
ATOM 773 N N . ILE A 1 95 ? 3.151 -2.861 5.905 1.00 98.62 95 ILE A N 1
ATOM 774 C CA . ILE A 1 95 ? 2.568 -3.253 4.620 1.00 98.62 95 ILE A CA 1
ATOM 775 C C . ILE A 1 95 ? 2.130 -4.718 4.633 1.00 98.62 95 ILE A C 1
ATOM 777 O O . ILE A 1 95 ? 2.956 -5.628 4.715 1.00 98.62 95 ILE A O 1
ATOM 781 N N . LEU A 1 96 ? 0.829 -4.930 4.471 1.00 98.00 96 LEU A N 1
ATOM 782 C CA . LEU A 1 96 ? 0.212 -6.172 4.026 1.00 98.00 96 LEU A CA 1
ATOM 783 C C . LEU A 1 96 ? 0.118 -6.148 2.498 1.00 98.00 96 LEU A C 1
ATOM 785 O O . LEU A 1 96 ? -0.572 -5.305 1.928 1.00 98.00 96 LEU A O 1
ATOM 789 N N . LEU A 1 97 ? 0.801 -7.075 1.831 1.00 97.69 97 LEU A N 1
ATOM 790 C CA . LEU A 1 97 ? 0.750 -7.199 0.374 1.00 97.69 97 LEU A CA 1
ATOM 791 C C . LEU A 1 97 ? -0.608 -7.765 -0.045 1.00 97.69 97 LEU A C 1
ATOM 793 O O . LEU A 1 97 ? -0.985 -8.849 0.399 1.00 97.69 97 LEU A O 1
ATOM 797 N N . CYS A 1 98 ? -1.340 -7.054 -0.895 1.00 96.50 98 CYS A N 1
ATOM 798 C CA . CYS A 1 98 ? -2.636 -7.465 -1.432 1.00 96.50 98 CYS A CA 1
ATOM 799 C C . CYS A 1 98 ? -2.655 -7.357 -2.959 1.00 96.50 98 CYS A C 1
ATOM 801 O O . CYS A 1 98 ? -1.691 -6.898 -3.561 1.00 96.50 98 CYS A O 1
ATOM 803 N N . HIS A 1 99 ? -3.753 -7.794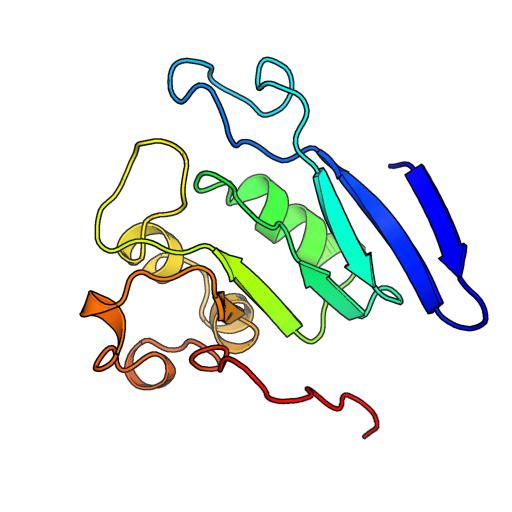 -3.584 1.00 95.44 99 HIS A N 1
ATOM 804 C CA . HIS A 1 99 ? -3.937 -7.732 -5.042 1.00 95.44 99 HIS A CA 1
ATOM 805 C C . HIS A 1 99 ? -2.817 -8.435 -5.853 1.00 95.44 99 HIS A C 1
ATOM 807 O O . HIS A 1 99 ? -2.632 -8.213 -7.043 1.00 95.44 99 HIS A O 1
ATOM 813 N N . TYR A 1 100 ? -2.088 -9.351 -5.212 1.00 93.62 100 TYR A N 1
ATOM 814 C CA . TYR A 1 100 ? -1.033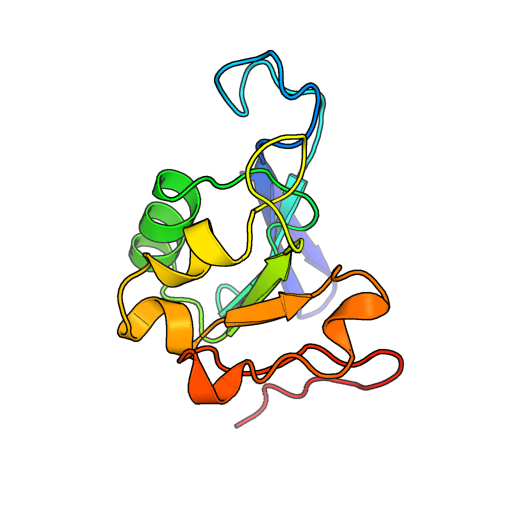 -10.125 -5.847 1.00 93.62 100 TYR A CA 1
ATOM 815 C C . TYR A 1 100 ? -1.607 -11.261 -6.704 1.00 93.62 100 TYR A C 1
ATOM 817 O O . TYR A 1 100 ? -2.638 -11.855 -6.382 1.00 93.62 100 TYR A O 1
ATOM 825 N N . SER A 1 101 ? -0.915 -11.605 -7.791 1.00 88.50 101 SER A N 1
ATOM 826 C CA . SER A 1 101 ? -1.285 -12.726 -8.663 1.00 88.50 101 SER A CA 1
ATOM 827 C C . SER A 1 101 ? -1.018 -14.091 -8.015 1.00 88.50 101 SER A C 1
ATOM 829 O O . SER A 1 101 ? -0.185 -14.213 -7.124 1.00 88.50 101 SER A O 1
ATOM 831 N N . ASP A 1 102 ? -1.660 -15.156 -8.502 1.00 86.81 102 ASP A N 1
ATOM 832 C CA . ASP A 1 102 ? -1.549 -16.512 -7.925 1.00 86.81 102 ASP A CA 1
ATOM 833 C C . ASP A 1 102 ? -0.106 -17.040 -7.806 1.00 86.81 102 ASP A C 1
ATOM 835 O O . ASP A 1 102 ? 0.205 -17.844 -6.928 1.00 86.81 102 ASP A O 1
ATOM 839 N N . ASN A 1 103 ? 0.811 -16.564 -8.653 1.00 81.75 103 ASN A N 1
ATOM 840 C CA . ASN A 1 103 ? 2.237 -16.899 -8.577 1.00 81.75 103 ASN A CA 1
ATOM 841 C C . ASN A 1 103 ? 2.943 -16.357 -7.310 1.00 81.75 103 ASN A C 1
ATOM 843 O O . ASN A 1 103 ? 4.063 -16.781 -7.027 1.00 81.75 103 ASN A O 1
ATOM 847 N N . PHE A 1 104 ? 2.307 -15.471 -6.534 1.00 81.94 104 PHE A N 1
ATOM 848 C CA . PHE A 1 104 ? 2.792 -14.977 -5.239 1.00 81.94 104 PHE A CA 1
ATOM 849 C C . PHE A 1 104 ? 2.436 -15.875 -4.056 1.00 81.94 104 PHE A C 1
ATOM 851 O O . PHE A 1 104 ? 2.830 -15.562 -2.934 1.00 81.94 104 PHE A O 1
ATOM 858 N N . SER A 1 105 ? 1.746 -17.003 -4.258 1.00 69.69 105 SER A N 1
ATOM 859 C CA . SER A 1 105 ? 1.332 -17.885 -3.154 1.00 69.69 105 SER A CA 1
ATOM 860 C C . SER A 1 105 ? 2.488 -18.340 -2.248 1.00 69.69 105 SER A C 1
ATOM 862 O O . SER A 1 105 ? 2.258 -18.670 -1.089 1.00 69.69 105 SER A O 1
ATOM 864 N N . ASN A 1 106 ? 3.721 -18.346 -2.770 1.00 80.06 106 ASN A N 1
ATOM 865 C CA . ASN A 1 106 ? 4.940 -18.745 -2.058 1.00 80.06 106 ASN A CA 1
ATOM 866 C C . ASN A 1 106 ? 5.883 -17.566 -1.745 1.00 80.06 106 ASN A C 1
ATOM 868 O O . ASN A 1 106 ? 7.042 -17.795 -1.400 1.00 80.06 106 ASN A O 1
ATOM 872 N N . TYR A 1 107 ? 5.441 -16.318 -1.919 1.00 92.25 107 TYR A N 1
ATOM 873 C CA . TYR A 1 107 ? 6.270 -15.154 -1.620 1.00 92.25 107 TYR A CA 1
ATOM 874 C C . TYR A 1 107 ? 6.391 -14.951 -0.106 1.00 92.25 107 TYR A C 1
ATOM 876 O O . TYR A 1 107 ? 5.394 -14.787 0.597 1.00 92.25 107 TYR A O 1
ATOM 884 N N . ASP A 1 108 ? 7.626 -14.940 0.394 1.00 95.06 108 ASP A N 1
ATOM 885 C CA . ASP A 1 108 ? 7.918 -14.717 1.808 1.00 95.06 108 ASP A CA 1
ATOM 886 C C . ASP A 1 108 ? 7.977 -13.212 2.110 1.00 95.06 108 ASP A C 1
ATOM 888 O O . ASP A 1 108 ? 9.026 -12.563 2.038 1.00 95.06 108 ASP A O 1
ATOM 892 N N . ALA A 1 109 ? 6.807 -12.633 2.379 1.00 96.56 109 ALA A N 1
ATOM 893 C CA . ALA A 1 109 ? 6.663 -11.209 2.666 1.00 96.56 109 ALA A CA 1
ATOM 894 C C . ALA A 1 109 ? 7.440 -10.786 3.924 1.00 96.56 109 ALA A C 1
ATOM 896 O O . ALA A 1 109 ? 8.135 -9.767 3.905 1.00 96.56 109 ALA A O 1
ATOM 897 N N . GLU A 1 110 ? 7.374 -11.594 4.981 1.00 97.19 110 GLU A N 1
ATOM 898 C CA . GLU A 1 110 ? 8.015 -11.320 6.270 1.00 97.19 110 GLU A CA 1
ATOM 899 C C . GLU A 1 110 ? 9.543 -11.328 6.141 1.00 97.19 110 GLU A C 1
ATOM 901 O O . GLU A 1 110 ? 10.205 -10.394 6.604 1.00 97.19 110 GLU A O 1
ATOM 906 N N . ALA A 1 111 ? 10.122 -12.292 5.412 1.00 97.06 111 ALA A N 1
ATOM 907 C CA . ALA A 1 111 ? 11.563 -12.314 5.139 1.00 97.06 111 ALA A CA 1
ATOM 908 C C . ALA A 1 111 ? 12.052 -11.099 4.328 1.00 97.06 111 ALA A C 1
ATOM 910 O O . ALA A 1 111 ? 13.234 -10.756 4.374 1.00 97.06 111 ALA A O 1
ATOM 911 N N . ASN A 1 112 ? 11.155 -10.420 3.604 1.00 97.06 112 ASN A N 1
ATOM 912 C CA . ASN A 1 112 ? 11.451 -9.192 2.860 1.00 97.06 112 ASN A CA 1
ATOM 913 C C . ASN A 1 112 ? 11.135 -7.901 3.650 1.00 97.06 112 ASN A C 1
ATOM 915 O O . ASN A 1 112 ? 11.309 -6.790 3.130 1.00 97.06 112 ASN A O 1
ATOM 919 N N . GLY A 1 113 ? 10.737 -8.034 4.920 1.00 98.12 113 GLY A N 1
ATOM 920 C CA . GLY A 1 113 ? 10.483 -6.931 5.848 1.00 98.12 113 GLY A CA 1
ATOM 921 C C . GLY A 1 113 ? 9.087 -6.317 5.746 1.00 98.12 113 GLY A C 1
ATOM 922 O O . GLY A 1 113 ? 8.873 -5.238 6.300 1.00 98.12 113 GLY A O 1
ATOM 923 N N . PHE A 1 114 ? 8.163 -6.962 5.032 1.00 98.44 114 PHE A N 1
ATOM 924 C CA . PHE A 1 114 ? 6.751 -6.585 5.014 1.00 98.44 114 PHE A CA 1
ATOM 925 C C . PHE A 1 114 ? 6.022 -7.156 6.237 1.00 98.44 114 PHE A C 1
ATOM 927 O O . PHE A 1 114 ? 6.507 -8.101 6.856 1.00 98.44 114 PHE A O 1
ATOM 934 N N . TYR A 1 115 ? 4.849 -6.613 6.577 1.00 97.62 115 TYR A N 1
ATOM 935 C CA . TYR A 1 115 ? 4.016 -7.174 7.648 1.00 97.62 115 TYR A CA 1
ATOM 936 C C . TYR A 1 115 ? 3.545 -8.593 7.307 1.00 97.62 115 TYR A C 1
ATOM 938 O O . TYR A 1 115 ? 3.489 -9.461 8.172 1.00 97.62 115 TYR A O 1
ATOM 946 N N . GLY A 1 116 ? 3.193 -8.834 6.042 1.00 96.75 116 GLY A N 1
ATOM 947 C CA . GLY A 1 116 ? 2.772 -10.150 5.581 1.00 96.75 116 GLY A CA 1
ATOM 948 C C . GLY A 1 116 ? 2.001 -10.108 4.268 1.00 96.75 116 GLY A C 1
ATOM 949 O O . GLY A 1 116 ? 1.898 -9.074 3.610 1.00 96.75 116 GLY A O 1
ATOM 950 N N . MET A 1 117 ? 1.430 -11.253 3.903 1.00 96.12 117 MET A N 1
ATOM 951 C CA . MET A 1 117 ? 0.510 -11.388 2.771 1.00 96.12 117 MET A CA 1
ATOM 952 C C . MET A 1 117 ? -0.935 -11.236 3.258 1.00 96.12 117 MET A C 1
ATOM 954 O O . MET A 1 117 ? -1.351 -11.924 4.198 1.00 96.12 117 MET A O 1
ATOM 958 N N . ALA A 1 118 ? -1.713 -10.367 2.613 1.00 96.06 118 ALA A N 1
ATOM 959 C CA . ALA A 1 118 ? -3.147 -10.281 2.840 1.00 96.06 118 ALA A CA 1
ATOM 960 C C . ALA A 1 118 ? -3.837 -11.558 2.326 1.00 96.06 118 ALA A C 1
ATOM 962 O O . ALA A 1 118 ? -3.550 -12.004 1.225 1.00 96.06 118 ALA A O 1
ATOM 963 N N . ARG A 1 119 ? -4.743 -12.168 3.095 1.00 93.62 119 ARG A N 1
ATOM 964 C CA . ARG A 1 119 ? -5.342 -13.472 2.785 1.00 93.62 119 ARG A CA 1
ATOM 965 C C . ARG A 1 119 ? -6.790 -13.312 2.318 1.00 93.62 119 ARG A C 1
ATOM 967 O O . ARG A 1 119 ? -7.539 -12.539 2.917 1.00 93.62 119 ARG A O 1
ATOM 974 N N . PRO A 1 120 ? -7.228 -14.063 1.296 1.00 92.00 120 PRO A N 1
ATOM 975 C CA . PRO A 1 120 ? -8.627 -14.066 0.892 1.00 92.00 120 PRO A CA 1
ATOM 976 C C . PRO A 1 120 ? -9.506 -14.746 1.953 1.00 92.00 120 PRO A C 1
ATOM 978 O O . PRO A 1 120 ? -9.109 -15.738 2.563 1.00 92.00 120 PRO A O 1
ATOM 981 N N . GLY A 1 121 ? -10.727 -14.237 2.141 1.00 94.38 121 GLY A N 1
ATOM 982 C CA . GLY A 1 121 ? -11.754 -14.885 2.968 1.00 94.38 121 GLY A CA 1
ATOM 983 C C . GLY A 1 121 ? -11.533 -14.812 4.482 1.00 94.38 121 GLY A C 1
ATOM 984 O O . GLY A 1 121 ? -12.135 -15.597 5.212 1.00 94.38 121 GLY A O 1
ATOM 985 N N . VAL A 1 122 ? -10.690 -13.894 4.963 1.00 95.75 122 VAL A N 1
ATOM 986 C CA . VAL A 1 122 ? -10.475 -13.659 6.399 1.00 95.75 122 VAL A CA 1
ATOM 987 C C . VAL A 1 122 ? -10.873 -12.242 6.795 1.00 95.75 122 VAL A C 1
ATOM 989 O O . VAL A 1 122 ? -10.937 -11.343 5.959 1.00 95.75 122 VAL A O 1
ATOM 992 N N . TYR A 1 123 ? -11.108 -12.048 8.089 1.00 94.31 123 TYR A N 1
ATOM 993 C CA . TYR A 1 123 ? -11.285 -10.729 8.683 1.00 94.31 123 TYR A CA 1
ATOM 994 C C . TYR A 1 123 ? -9.980 -10.278 9.334 1.00 94.31 123 TYR A C 1
ATOM 996 O O . TYR A 1 123 ? -9.306 -11.070 9.995 1.00 94.31 123 TYR A O 1
ATOM 1004 N N . TYR A 1 124 ? -9.661 -8.998 9.172 1.00 94.06 124 TYR A N 1
ATOM 1005 C CA . TYR A 1 124 ? -8.593 -8.331 9.903 1.00 94.06 124 TYR A CA 1
ATOM 1006 C C . TYR A 1 124 ? -9.213 -7.582 11.075 1.00 94.06 124 TYR A C 1
ATOM 1008 O O . TYR A 1 124 ? -10.130 -6.789 10.875 1.00 94.06 124 TYR A O 1
ATOM 1016 N N . ASN A 1 125 ? -8.750 -7.878 12.288 1.00 92.31 125 ASN A N 1
ATOM 1017 C CA . ASN A 1 125 ? -9.202 -7.211 13.503 1.00 92.31 125 ASN A CA 1
ATOM 1018 C C . ASN A 1 125 ? -8.091 -6.287 14.020 1.00 92.31 125 ASN A C 1
ATOM 1020 O O . ASN A 1 125 ? -6.957 -6.736 14.188 1.00 92.31 125 ASN A O 1
ATOM 1024 N N . P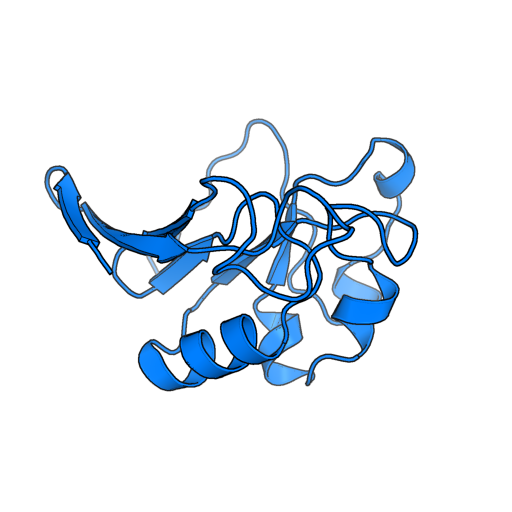HE A 1 126 ? -8.438 -5.021 14.250 1.00 85.44 126 PHE A N 1
ATOM 1025 C CA . PHE A 1 126 ? -7.539 -3.949 14.688 1.00 85.44 126 PHE A CA 1
ATOM 1026 C C . PHE A 1 126 ? -7.899 -3.403 16.080 1.00 85.44 126 PHE A C 1
ATOM 1028 O O . PHE A 1 126 ? -7.354 -2.379 16.502 1.00 85.44 126 PHE A O 1
ATOM 1035 N N . ASP A 1 127 ? -8.822 -4.067 16.780 1.00 79.75 127 ASP A N 1
ATOM 1036 C CA . ASP A 1 127 ? -9.113 -3.825 18.188 1.00 79.75 127 ASP A CA 1
ATOM 1037 C C . ASP A 1 127 ? -7.988 -4.461 19.019 1.00 79.75 127 ASP A C 1
ATOM 1039 O O . ASP A 1 127 ? -7.970 -5.676 19.245 1.00 79.75 127 ASP A O 1
ATOM 1043 N N . LEU A 1 128 ? -7.011 -3.642 19.413 1.00 58.12 128 LEU A N 1
ATOM 1044 C CA . LEU A 1 128 ? -6.048 -3.960 20.471 1.00 58.12 128 LEU A CA 1
ATOM 1045 C C . LEU A 1 128 ? -6.547 -3.417 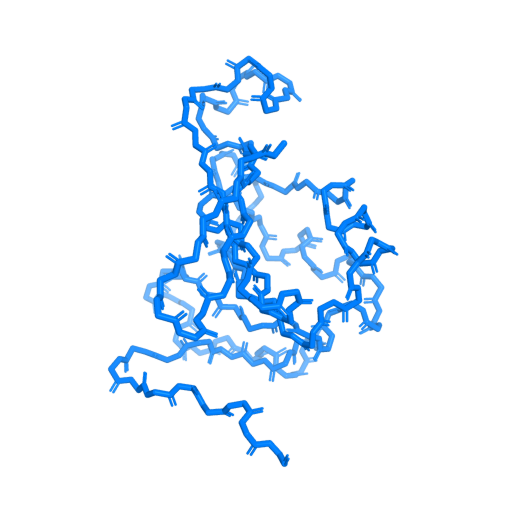21.811 1.00 58.12 128 LEU A C 1
ATOM 1047 O O . LEU A 1 128 ? -7.015 -2.256 21.836 1.00 58.12 128 LEU A O 1
#

pLDDT: mean 95.36, std 5.5, range [58.12, 98.69]